Protein AF-A2YX80-F1 (afdb_monomer_lite)

pLDDT: mean 73.05, std 11.85, range [40.31, 85.56]

Sequence (85 aa):
MADMYALDRLKLMCAQRLLQDMTADSVADMLACAETYNCPELKNRCIDFFAAENNFKKAAFTDGFAVLLQKFPVIAAELKKRVGI

InterPro domains:
  IPR045005 BTB/POZ and MATH domain-containing protein 1-6 [PTHR26379] (2-79)
  IPR056423 BPM/SPOP, BACK domain [PF24570] (26-79)

Structure (mmCIF, N/CA/C/O backbone):
data_AF-A2YX80-F1
#
_entry.id   AF-A2YX80-F1
#
loop_
_atom_site.group_PDB
_atom_site.id
_atom_site.type_symbol
_atom_site.label_atom_id
_atom_site.label_alt_id
_atom_site.label_comp_id
_atom_site.label_asym_id
_atom_site.label_entity_id
_atom_site.label_seq_id
_atom_site.pdbx_PDB_ins_code
_atom_site.Cartn_x
_atom_site.Cartn_y
_atom_site.Cartn_z
_atom_site.occupancy
_atom_site.B_iso_or_equiv
_atom_site.auth_seq_id
_atom_site.auth_comp_id
_atom_site.auth_asym_id
_atom_site.auth_atom_id
_atom_site.pdbx_PDB_model_num
ATOM 1 N N . MET A 1 1 ? 22.631 -12.031 -18.339 1.00 40.31 1 MET A N 1
ATOM 2 C CA . MET A 1 1 ? 21.403 -12.593 -17.721 1.00 40.31 1 MET A CA 1
ATOM 3 C C . MET A 1 1 ? 21.686 -13.146 -16.318 1.00 40.31 1 MET A C 1
ATOM 5 O O . MET A 1 1 ? 21.225 -14.223 -15.974 1.00 40.31 1 MET A O 1
ATOM 9 N N . ALA A 1 2 ? 22.419 -12.395 -15.491 1.00 42.59 2 ALA A N 1
ATOM 10 C CA . ALA A 1 2 ? 22.683 -12.735 -14.087 1.00 42.59 2 ALA A CA 1
ATOM 11 C C . ALA A 1 2 ? 22.286 -11.586 -13.138 1.00 42.59 2 ALA A C 1
ATOM 13 O O . ALA A 1 2 ? 21.997 -11.825 -11.970 1.00 42.59 2 ALA A O 1
ATOM 14 N N . ASP A 1 3 ? 22.164 -10.360 -13.659 1.00 44.78 3 ASP A N 1
ATOM 15 C CA . ASP A 1 3 ? 21.885 -9.175 -12.844 1.00 44.78 3 ASP A CA 1
ATOM 16 C C . ASP A 1 3 ? 20.430 -9.073 -12.373 1.00 44.78 3 ASP A C 1
ATOM 18 O O . ASP A 1 3 ? 20.190 -8.578 -11.278 1.00 44.78 3 ASP A O 1
ATOM 22 N N . MET A 1 4 ? 19.451 -9.593 -13.127 1.00 43.50 4 MET A N 1
ATOM 23 C CA . MET A 1 4 ? 18.047 -9.557 -12.682 1.00 43.50 4 MET A CA 1
ATOM 24 C C . MET A 1 4 ? 17.792 -10.502 -11.501 1.00 43.50 4 MET A C 1
ATOM 26 O O . MET A 1 4 ? 17.178 -10.094 -10.524 1.00 43.50 4 MET A O 1
ATOM 30 N N . TYR A 1 5 ? 18.371 -11.707 -11.518 1.00 46.84 5 TYR A N 1
ATOM 31 C CA . TYR A 1 5 ? 18.246 -12.661 -10.408 1.00 46.84 5 TYR A CA 1
ATOM 32 C C . TYR A 1 5 ? 19.016 -12.218 -9.153 1.00 46.84 5 TYR A C 1
ATOM 34 O O . TYR A 1 5 ? 18.569 -12.462 -8.030 1.00 46.84 5 TYR A O 1
ATOM 42 N N . ALA A 1 6 ? 20.160 -11.545 -9.322 1.00 52.00 6 ALA A N 1
ATOM 43 C CA . ALA A 1 6 ? 20.915 -10.978 -8.205 1.00 52.00 6 ALA A CA 1
ATOM 44 C C . ALA A 1 6 ? 20.202 -9.762 -7.589 1.00 52.00 6 ALA A C 1
ATOM 46 O O . ALA A 1 6 ? 20.126 -9.664 -6.363 1.00 52.00 6 ALA A O 1
ATOM 47 N N . LEU A 1 7 ? 19.629 -8.880 -8.419 1.00 53.44 7 LEU A N 1
ATOM 48 C CA . LEU A 1 7 ? 18.813 -7.754 -7.961 1.00 53.44 7 LEU A CA 1
ATOM 49 C C . LEU A 1 7 ? 17.532 -8.224 -7.278 1.00 53.44 7 LEU A C 1
ATOM 51 O O . LEU A 1 7 ? 17.178 -7.639 -6.265 1.00 53.44 7 LEU A O 1
ATOM 55 N N . ASP A 1 8 ? 16.868 -9.276 -7.759 1.00 56.69 8 ASP A N 1
ATOM 56 C CA . ASP A 1 8 ? 15.677 -9.824 -7.098 1.00 56.69 8 ASP A CA 1
ATOM 57 C C . ASP A 1 8 ? 15.995 -10.375 -5.711 1.00 56.69 8 ASP A C 1
ATOM 59 O O . ASP A 1 8 ? 15.261 -10.112 -4.762 1.00 56.69 8 ASP A O 1
ATOM 63 N N . ARG A 1 9 ? 17.132 -11.061 -5.544 1.00 56.28 9 ARG A N 1
ATOM 64 C CA . ARG A 1 9 ? 17.541 -11.580 -4.233 1.00 56.28 9 ARG A CA 1
ATOM 65 C C . ARG A 1 9 ? 17.975 -10.466 -3.278 1.00 56.28 9 ARG A C 1
ATOM 67 O O . ARG A 1 9 ? 17.642 -10.524 -2.095 1.00 56.28 9 ARG A O 1
ATOM 74 N N . LEU A 1 10 ? 18.671 -9.438 -3.777 1.00 59.44 10 LEU A N 1
ATOM 75 C CA . LEU A 1 10 ? 19.015 -8.253 -2.982 1.00 59.44 10 LEU A CA 1
ATOM 76 C C . LEU A 1 10 ? 17.761 -7.454 -2.604 1.00 59.44 10 LEU A C 1
ATOM 78 O O . LEU A 1 10 ? 17.617 -7.065 -1.450 1.00 59.44 10 LEU A O 1
ATOM 82 N N . LYS A 1 11 ? 16.830 -7.266 -3.548 1.00 58.66 11 LYS A N 1
ATOM 83 C CA . LYS A 1 11 ? 15.527 -6.625 -3.326 1.00 58.66 11 LYS A CA 1
ATOM 84 C C . LYS A 1 11 ? 14.707 -7.385 -2.299 1.00 58.66 11 LYS A C 1
ATOM 86 O O . LYS A 1 11 ? 14.144 -6.739 -1.430 1.00 58.66 11 LYS A O 1
ATOM 91 N N . LEU A 1 12 ? 14.679 -8.716 -2.349 1.00 59.38 12 LEU A N 1
ATOM 92 C CA . LEU A 1 12 ? 14.010 -9.551 -1.349 1.00 59.38 12 LEU A CA 1
ATOM 93 C C . LEU A 1 12 ? 14.636 -9.382 0.036 1.00 59.38 12 LEU A C 1
ATOM 95 O O . LEU A 1 12 ? 13.917 -9.205 1.012 1.00 59.38 12 LEU A O 1
ATOM 99 N N . MET A 1 13 ? 15.967 -9.361 0.136 1.00 58.09 13 MET A N 1
ATOM 100 C CA . MET A 1 13 ? 16.646 -9.127 1.416 1.00 58.09 13 MET A CA 1
ATOM 101 C C . MET A 1 13 ? 16.431 -7.703 1.948 1.00 58.09 13 MET A C 1
ATOM 103 O O . MET A 1 13 ? 16.255 -7.527 3.154 1.00 58.09 13 MET A O 1
ATOM 107 N N . CYS A 1 14 ? 16.410 -6.695 1.071 1.00 59.28 14 CYS A N 1
ATOM 108 C CA . CYS A 1 14 ? 16.058 -5.321 1.426 1.00 59.28 14 CYS A CA 1
ATOM 109 C C . CYS A 1 14 ? 14.599 -5.235 1.871 1.00 59.28 14 CYS A C 1
ATOM 111 O O . CYS A 1 14 ? 14.339 -4.707 2.942 1.00 59.28 14 CYS A O 1
ATOM 113 N N . ALA A 1 15 ? 13.673 -5.812 1.107 1.00 59.91 15 ALA A N 1
ATOM 114 C CA . ALA A 1 15 ? 12.254 -5.912 1.423 1.00 59.91 15 ALA A CA 1
ATOM 115 C C . ALA A 1 15 ? 12.029 -6.570 2.787 1.00 59.91 15 ALA A C 1
ATOM 117 O O . ALA A 1 15 ? 11.233 -6.080 3.575 1.00 59.91 15 ALA A O 1
ATOM 118 N N . GLN A 1 16 ? 12.760 -7.641 3.097 1.00 59.97 16 GLN A N 1
ATOM 119 C CA . GLN A 1 16 ? 12.610 -8.386 4.343 1.00 59.97 16 GLN A CA 1
ATOM 120 C C . GLN A 1 16 ? 13.153 -7.626 5.564 1.00 59.97 16 GLN A C 1
ATOM 122 O O . GLN A 1 16 ? 12.544 -7.695 6.627 1.00 59.97 16 GLN A O 1
ATOM 127 N N . ARG A 1 17 ? 14.251 -6.865 5.423 1.00 60.31 17 ARG A N 1
ATOM 128 C CA . ARG A 1 17 ? 14.733 -5.954 6.484 1.00 60.31 17 ARG A CA 1
ATOM 129 C C . ARG A 1 17 ? 13.825 -4.737 6.644 1.00 60.31 17 ARG A C 1
ATOM 131 O O . ARG A 1 17 ? 13.450 -4.405 7.756 1.00 60.31 17 ARG A O 1
ATOM 138 N N . LEU A 1 18 ? 13.408 -4.132 5.535 1.00 62.25 18 LEU A N 1
ATOM 139 C CA . LEU A 1 18 ? 12.459 -3.019 5.522 1.00 62.25 18 LEU A CA 1
ATOM 140 C C . LEU A 1 18 ? 11.108 -3.420 6.141 1.00 62.25 18 LEU A C 1
ATOM 142 O O . LEU A 1 18 ? 10.510 -2.628 6.857 1.00 62.25 18 LEU A O 1
ATOM 146 N N . LEU A 1 19 ? 10.669 -4.669 5.949 1.00 62.06 19 LEU A N 1
ATOM 147 C CA . LEU A 1 19 ? 9.504 -5.249 6.625 1.00 62.06 19 LEU A CA 1
ATOM 148 C C . LEU A 1 19 ? 9.690 -5.386 8.144 1.00 62.06 19 LEU A C 1
ATOM 150 O O . LEU A 1 19 ? 8.708 -5.271 8.871 1.00 62.06 19 LEU A O 1
ATOM 154 N N . GLN A 1 20 ? 10.911 -5.631 8.636 1.00 63.56 20 GLN A N 1
ATOM 155 C CA . GLN A 1 20 ? 11.184 -5.688 10.079 1.00 63.56 20 GLN A CA 1
ATOM 156 C C . GLN A 1 20 ? 11.125 -4.306 10.740 1.00 63.56 20 GLN A C 1
ATOM 158 O O . GLN A 1 20 ? 10.674 -4.212 11.878 1.00 63.56 20 GLN A O 1
ATOM 163 N N . ASP A 1 21 ? 11.496 -3.253 10.011 1.00 64.62 21 ASP A N 1
ATOM 164 C CA . ASP A 1 21 ? 11.411 -1.856 10.460 1.00 64.62 21 ASP A CA 1
ATOM 165 C C . ASP A 1 21 ? 10.115 -1.156 9.992 1.00 64.62 21 ASP A C 1
ATOM 167 O O . ASP A 1 21 ? 10.003 0.072 10.017 1.00 64.62 21 ASP A O 1
ATOM 171 N N . MET A 1 22 ? 9.114 -1.922 9.539 1.00 68.44 22 MET A N 1
ATOM 172 C CA . MET A 1 22 ? 7.891 -1.369 8.961 1.00 68.44 22 MET A CA 1
ATOM 173 C C . MET A 1 22 ? 7.030 -0.680 10.018 1.00 68.44 22 MET A C 1
ATOM 175 O O . MET A 1 22 ? 6.473 -1.303 10.922 1.00 68.44 22 MET A O 1
ATOM 179 N N . THR A 1 23 ? 6.872 0.629 9.851 1.00 74.06 23 THR A N 1
ATOM 180 C CA . THR A 1 23 ? 5.971 1.471 10.640 1.00 74.06 23 THR A CA 1
ATOM 181 C C . THR A 1 23 ? 4.793 1.946 9.791 1.00 74.06 23 THR A C 1
ATOM 183 O O . THR A 1 23 ? 4.788 1.815 8.567 1.00 74.06 23 THR A O 1
ATOM 186 N N . ALA A 1 24 ? 3.780 2.514 10.444 1.00 71.06 24 ALA A N 1
ATOM 187 C CA . ALA A 1 24 ? 2.615 3.091 9.775 1.00 71.06 24 ALA A CA 1
ATOM 188 C C . ALA A 1 24 ? 2.961 4.239 8.803 1.00 71.06 24 ALA A C 1
ATOM 190 O O . ALA A 1 24 ? 2.225 4.464 7.847 1.00 71.06 24 ALA A O 1
ATOM 191 N N . ASP A 1 25 ? 4.083 4.927 9.017 1.00 71.44 25 ASP A N 1
ATOM 192 C CA . ASP A 1 25 ? 4.598 5.945 8.098 1.00 71.44 25 ASP A CA 1
ATOM 193 C C . ASP A 1 25 ? 5.374 5.302 6.939 1.00 71.44 25 ASP A C 1
ATOM 195 O O . ASP A 1 25 ? 5.112 5.584 5.771 1.00 71.44 25 ASP A O 1
ATOM 199 N N . SER A 1 26 ? 6.273 4.356 7.238 1.00 76.69 26 SER A N 1
ATOM 200 C CA . SER A 1 26 ? 7.133 3.728 6.222 1.00 76.69 26 SER A CA 1
ATOM 201 C C . SER A 1 26 ? 6.423 2.700 5.335 1.00 76.69 26 SER A C 1
ATOM 203 O O . SER A 1 26 ? 6.924 2.379 4.256 1.00 76.69 26 SER A O 1
ATOM 205 N N . VAL A 1 27 ? 5.264 2.166 5.744 1.00 81.25 27 VAL A N 1
ATOM 206 C CA . VAL A 1 27 ? 4.478 1.236 4.909 1.00 81.25 27 VAL A CA 1
ATOM 207 C C . VAL A 1 27 ? 4.017 1.905 3.615 1.00 81.25 27 VAL A C 1
ATOM 209 O O . VAL A 1 27 ? 3.932 1.237 2.584 1.00 81.25 27 VAL A O 1
ATOM 212 N N . ALA A 1 28 ? 3.781 3.223 3.640 1.00 81.12 28 ALA A N 1
ATOM 213 C CA . ALA A 1 28 ? 3.397 3.963 2.450 1.00 81.12 28 ALA A CA 1
AT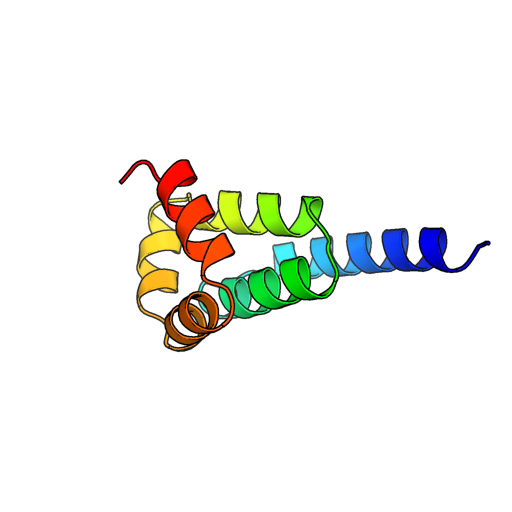OM 214 C C . ALA A 1 28 ? 4.549 4.009 1.436 1.00 81.12 28 ALA A C 1
ATOM 216 O O . ALA A 1 28 ? 4.388 3.602 0.286 1.00 81.12 28 ALA A O 1
ATOM 217 N N . ASP A 1 29 ? 5.744 4.389 1.886 1.00 80.00 29 ASP A N 1
ATOM 218 C CA . ASP A 1 29 ? 6.942 4.416 1.043 1.00 80.00 29 ASP A CA 1
ATOM 219 C C . ASP A 1 29 ? 7.308 3.028 0.507 1.00 80.00 29 ASP A C 1
ATOM 221 O O . ASP A 1 29 ? 7.718 2.884 -0.648 1.00 80.00 29 ASP A O 1
ATOM 225 N N . MET A 1 30 ? 7.114 1.980 1.311 1.00 81.00 30 MET A N 1
ATOM 226 C CA . MET A 1 30 ? 7.357 0.606 0.876 1.00 81.00 30 MET A CA 1
ATOM 227 C C . MET A 1 30 ? 6.362 0.125 -0.171 1.00 81.00 30 MET A C 1
ATOM 229 O O . MET A 1 30 ? 6.773 -0.526 -1.130 1.00 81.00 30 MET A O 1
ATOM 233 N N . LEU A 1 31 ? 5.082 0.474 -0.041 1.00 80.25 31 LEU A N 1
ATOM 234 C CA . LEU A 1 31 ? 4.083 0.204 -1.072 1.00 80.25 31 LEU A CA 1
ATOM 235 C C . LEU A 1 31 ? 4.406 0.941 -2.374 1.00 80.25 31 LEU A C 1
ATOM 237 O O . LEU A 1 31 ? 4.348 0.334 -3.444 1.00 80.25 31 LEU A O 1
ATOM 241 N N . ALA A 1 32 ? 4.827 2.206 -2.287 1.00 81.19 32 ALA A N 1
ATOM 242 C CA . ALA A 1 32 ? 5.290 2.967 -3.446 1.00 81.19 32 ALA A CA 1
ATOM 243 C C . ALA A 1 32 ? 6.501 2.298 -4.109 1.00 81.19 32 ALA A C 1
ATOM 245 O O . ALA A 1 32 ? 6.547 2.177 -5.336 1.00 81.19 32 ALA A O 1
ATOM 246 N N . CYS A 1 33 ? 7.472 1.838 -3.315 1.00 76.94 33 CYS A N 1
ATOM 247 C CA . CYS A 1 33 ? 8.630 1.101 -3.815 1.00 76.94 33 CYS A CA 1
ATOM 248 C C . CYS A 1 33 ? 8.210 -0.209 -4.488 1.00 76.94 33 CYS A C 1
ATOM 250 O O . CYS A 1 33 ? 8.647 -0.490 -5.600 1.00 76.94 33 CYS A O 1
ATOM 252 N N . ALA A 1 34 ? 7.347 -0.998 -3.850 1.00 81.75 34 ALA A N 1
ATOM 253 C CA . ALA A 1 34 ? 6.895 -2.278 -4.378 1.00 81.75 34 ALA A CA 1
ATOM 254 C C . ALA A 1 34 ? 6.207 -2.125 -5.741 1.00 81.75 34 ALA A C 1
ATOM 256 O O . ALA A 1 34 ? 6.499 -2.887 -6.661 1.00 81.75 34 ALA A O 1
ATOM 257 N N . GLU A 1 35 ? 5.358 -1.107 -5.886 1.00 81.06 35 GLU A N 1
ATOM 258 C CA . GLU A 1 35 ? 4.689 -0.793 -7.148 1.00 81.06 35 GLU A CA 1
ATOM 259 C C . GLU A 1 35 ? 5.690 -0.263 -8.194 1.00 81.06 35 GLU A C 1
ATOM 261 O O . GLU A 1 35 ? 5.699 -0.727 -9.330 1.00 81.06 35 GLU A O 1
ATOM 266 N N . THR A 1 36 ? 6.613 0.626 -7.803 1.00 78.50 36 THR A N 1
ATOM 267 C CA . THR A 1 36 ? 7.638 1.194 -8.708 1.00 78.50 36 THR A CA 1
ATOM 268 C C . THR A 1 36 ? 8.589 0.129 -9.257 1.00 78.50 36 THR A C 1
ATOM 270 O O . THR A 1 36 ? 8.966 0.166 -10.427 1.00 78.50 36 THR A O 1
ATOM 273 N N . TYR A 1 37 ? 8.988 -0.831 -8.423 1.00 77.94 37 TYR A N 1
ATOM 274 C CA . TYR A 1 37 ? 9.915 -1.901 -8.798 1.00 77.94 37 TYR A CA 1
ATOM 275 C C . TYR A 1 37 ? 9.214 -3.180 -9.269 1.00 77.94 37 TYR A C 1
ATOM 277 O O . TYR A 1 37 ? 9.903 -4.178 -9.494 1.00 77.94 37 TYR A O 1
ATOM 285 N N . ASN A 1 38 ? 7.883 -3.153 -9.408 1.00 74.88 38 ASN A N 1
ATOM 286 C CA . ASN A 1 38 ? 7.037 -4.283 -9.790 1.00 74.88 38 ASN A CA 1
ATOM 287 C C . ASN A 1 38 ? 7.337 -5.557 -8.973 1.00 74.88 38 ASN A C 1
ATOM 289 O O . ASN A 1 38 ? 7.549 -6.636 -9.524 1.00 74.88 38 ASN A O 1
ATOM 293 N N . CYS A 1 39 ? 7.406 -5.413 -7.645 1.00 80.31 39 CYS A N 1
ATOM 294 C CA . CYS A 1 39 ? 7.700 -6.486 -6.697 1.00 80.31 39 CYS A CA 1
ATOM 295 C C . CYS A 1 39 ? 6.409 -6.929 -5.975 1.00 80.31 39 CYS A C 1
ATOM 297 O O . CYS A 1 39 ? 6.073 -6.394 -4.911 1.00 80.31 39 CYS A O 1
ATOM 299 N N . PRO A 1 40 ? 5.660 -7.905 -6.525 1.00 77.50 40 PRO A N 1
ATOM 300 C CA . PRO A 1 40 ? 4.360 -8.311 -5.985 1.00 77.50 40 PRO A CA 1
ATOM 301 C C . PRO A 1 40 ? 4.451 -8.961 -4.597 1.00 77.50 40 PRO A C 1
ATOM 303 O O . PRO A 1 40 ? 3.496 -8.901 -3.824 1.00 77.50 40 PRO A O 1
ATOM 306 N N . GLU A 1 41 ? 5.587 -9.571 -4.256 1.00 78.75 41 GLU A N 1
ATOM 307 C CA . GLU A 1 41 ? 5.788 -10.206 -2.952 1.00 78.75 41 GLU A CA 1
ATOM 308 C C . GLU A 1 41 ? 5.876 -9.167 -1.824 1.00 78.75 41 GLU A C 1
ATOM 310 O O . GLU A 1 41 ? 5.152 -9.276 -0.834 1.00 78.75 41 GLU A O 1
ATOM 315 N N . LEU A 1 42 ? 6.674 -8.105 -2.007 1.00 77.31 42 LEU A N 1
ATOM 316 C CA . LEU A 1 42 ? 6.746 -6.991 -1.055 1.00 77.31 42 LEU A CA 1
ATOM 317 C C . LEU A 1 42 ? 5.390 -6.288 -0.934 1.00 77.31 42 LEU A C 1
ATOM 319 O O . LEU A 1 42 ? 4.949 -5.999 0.175 1.00 77.31 42 LEU A O 1
ATOM 323 N N . LYS A 1 43 ? 4.703 -6.067 -2.060 1.00 81.56 43 LYS A N 1
ATOM 324 C CA . LYS A 1 43 ? 3.377 -5.444 -2.083 1.00 81.56 43 LYS A CA 1
ATOM 325 C C . LYS A 1 43 ? 2.361 -6.227 -1.250 1.00 81.56 43 LYS A C 1
ATOM 327 O O . LYS A 1 43 ? 1.726 -5.639 -0.380 1.00 81.56 43 LYS A O 1
ATOM 332 N N . ASN A 1 44 ? 2.250 -7.543 -1.453 1.00 82.38 44 ASN A N 1
ATOM 333 C CA . ASN A 1 44 ? 1.344 -8.380 -0.658 1.00 82.38 44 ASN A CA 1
ATOM 334 C C . ASN A 1 44 ? 1.687 -8.331 0.835 1.00 82.38 44 ASN A C 1
ATOM 336 O O . ASN A 1 44 ? 0.793 -8.151 1.651 1.00 82.38 44 ASN A O 1
ATOM 340 N N . ARG A 1 45 ? 2.973 -8.398 1.202 1.00 81.25 45 ARG A N 1
ATOM 341 C CA . ARG A 1 45 ? 3.397 -8.302 2.609 1.00 81.25 45 ARG A CA 1
ATOM 342 C C . ARG A 1 45 ? 3.046 -6.955 3.244 1.00 81.25 45 ARG A C 1
ATOM 344 O O . ARG A 1 45 ? 2.592 -6.931 4.384 1.00 81.25 45 ARG A O 1
ATOM 351 N N . CYS A 1 46 ? 3.226 -5.850 2.517 1.00 81.75 46 CYS A N 1
ATOM 352 C CA . CYS A 1 46 ? 2.826 -4.521 2.988 1.00 81.75 46 CYS A CA 1
ATOM 353 C C . CYS A 1 46 ? 1.309 -4.447 3.192 1.00 81.75 46 CYS A C 1
ATOM 355 O O . CYS A 1 46 ? 0.851 -3.923 4.199 1.00 81.75 46 CYS A O 1
ATOM 357 N N . ILE A 1 47 ? 0.536 -4.994 2.251 1.00 81.44 47 ILE A N 1
ATOM 358 C CA . ILE A 1 47 ? -0.925 -5.065 2.328 1.00 81.44 47 ILE A CA 1
ATOM 359 C C . ILE A 1 47 ? -1.374 -5.925 3.517 1.00 81.44 47 ILE A C 1
ATOM 361 O O . ILE A 1 47 ? -2.283 -5.516 4.230 1.00 81.44 47 ILE A O 1
ATOM 365 N N . ASP A 1 48 ? -0.732 -7.066 3.772 1.00 82.31 48 ASP A N 1
ATOM 366 C CA . ASP A 1 48 ? -1.032 -7.926 4.924 1.00 82.31 48 ASP A CA 1
ATOM 367 C C . ASP A 1 48 ? -0.730 -7.211 6.250 1.00 82.31 48 ASP A C 1
ATOM 369 O O . ASP A 1 48 ? -1.531 -7.257 7.184 1.00 82.31 48 ASP A O 1
ATOM 373 N N . PHE A 1 49 ? 0.396 -6.492 6.327 1.00 80.69 49 PHE A N 1
ATOM 374 C CA . PHE A 1 49 ? 0.720 -5.650 7.482 1.00 80.69 49 PHE A CA 1
ATOM 375 C C . PHE A 1 49 ? -0.310 -4.532 7.675 1.00 80.69 49 PHE A C 1
ATOM 377 O O . PHE A 1 49 ? -0.673 -4.213 8.809 1.00 80.69 49 PHE A O 1
ATOM 384 N N . PHE A 1 50 ? -0.791 -3.956 6.572 1.00 76.62 50 PHE A N 1
ATOM 385 C CA . PHE A 1 50 ? -1.804 -2.907 6.558 1.00 76.62 50 PHE A CA 1
ATOM 386 C C . PHE A 1 50 ? -3.186 -3.424 6.965 1.00 76.62 50 PHE A C 1
ATOM 388 O O . PHE A 1 50 ? -3.914 -2.729 7.663 1.00 76.62 50 PHE A O 1
ATOM 395 N N . ALA A 1 51 ? -3.541 -4.646 6.565 1.00 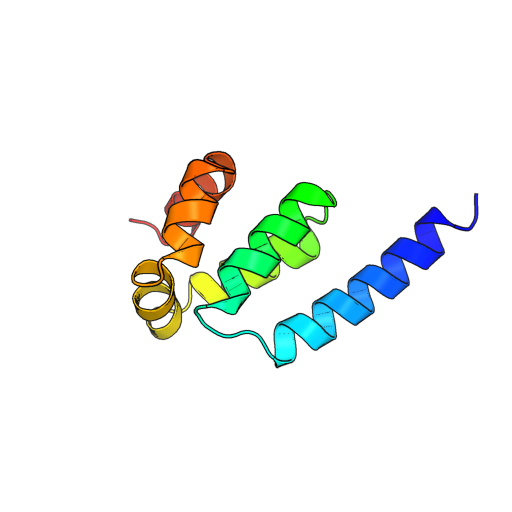77.56 51 ALA A N 1
ATOM 396 C CA . ALA A 1 51 ? -4.803 -5.292 6.911 1.00 77.56 51 ALA A CA 1
ATOM 397 C C . ALA A 1 51 ? -4.923 -5.606 8.413 1.00 77.56 51 ALA A C 1
ATOM 399 O O . ALA A 1 51 ? -6.027 -5.833 8.905 1.00 77.56 51 ALA A O 1
ATOM 400 N N . ALA A 1 52 ? -3.821 -5.574 9.169 1.00 80.38 52 ALA A N 1
ATOM 401 C CA . ALA A 1 52 ? -3.886 -5.603 10.623 1.00 80.38 52 ALA A CA 1
ATOM 402 C C . ALA A 1 52 ? -4.542 -4.309 11.148 1.00 80.38 52 ALA A C 1
ATOM 404 O O . ALA A 1 52 ? -4.005 -3.213 10.981 1.00 80.38 52 ALA A O 1
ATOM 405 N N . GLU A 1 53 ? -5.687 -4.434 11.830 1.00 65.81 53 GLU A N 1
ATOM 406 C CA . GLU A 1 53 ? -6.551 -3.320 12.274 1.00 65.81 53 GLU A CA 1
ATOM 407 C C . GLU A 1 53 ? -5.810 -2.154 12.952 1.00 65.81 53 GLU A C 1
ATOM 409 O O . GLU A 1 53 ? -6.139 -0.982 12.751 1.00 65.81 53 GLU A O 1
ATOM 414 N N . ASN A 1 54 ? -4.795 -2.468 13.760 1.00 73.19 54 ASN A N 1
ATOM 415 C CA . ASN A 1 54 ? -4.044 -1.473 14.520 1.00 73.19 54 ASN A CA 1
ATOM 416 C C . ASN A 1 54 ? -3.099 -0.637 13.635 1.00 73.19 54 ASN A C 1
ATOM 418 O O . ASN A 1 54 ? -2.778 0.504 13.969 1.00 73.19 54 ASN A O 1
ATOM 422 N N . ASN A 1 55 ? -2.669 -1.199 12.503 1.00 75.69 55 ASN A N 1
ATOM 423 C CA . ASN A 1 55 ? -1.782 -0.556 11.540 1.00 75.69 55 ASN A CA 1
ATOM 424 C C . ASN A 1 55 ? -2.572 0.211 10.484 1.00 75.69 55 ASN A C 1
ATOM 426 O O . ASN A 1 55 ? -2.172 1.325 10.165 1.00 75.69 55 ASN A O 1
ATOM 430 N N . PHE A 1 56 ? -3.713 -0.324 10.020 1.00 76.50 56 PHE A N 1
ATOM 431 C CA . PHE A 1 56 ? -4.610 0.372 9.090 1.00 76.50 56 PHE A CA 1
ATOM 432 C C . PHE A 1 56 ? -4.946 1.770 9.598 1.00 76.50 56 PHE A C 1
ATOM 434 O O . PHE A 1 56 ? -4.737 2.747 8.893 1.00 76.50 56 PHE A O 1
ATOM 441 N N . LYS A 1 57 ? -5.435 1.878 10.843 1.00 76.31 57 LYS A N 1
ATOM 442 C CA . LYS A 1 57 ? -5.828 3.172 11.415 1.00 76.31 57 LYS A CA 1
ATOM 443 C C . LYS A 1 57 ? -4.636 4.115 11.468 1.00 76.31 57 LYS A C 1
ATOM 445 O O . LYS A 1 57 ? -4.721 5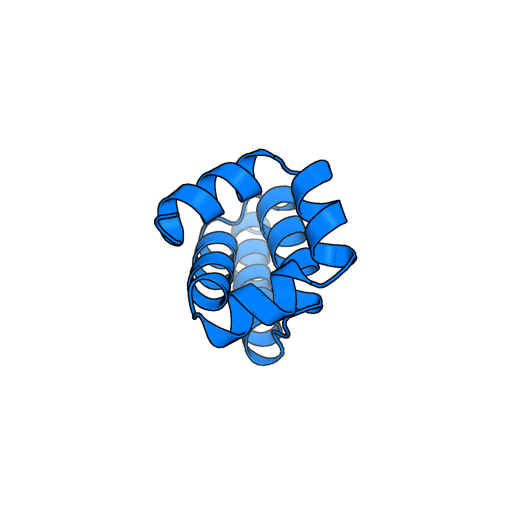.213 10.943 1.00 76.31 57 LYS A O 1
ATOM 450 N N . LYS A 1 58 ? -3.512 3.674 12.039 1.00 79.94 58 LYS A N 1
ATOM 451 C CA . LYS A 1 58 ? -2.314 4.515 12.156 1.00 79.94 58 LYS A CA 1
ATOM 452 C C . LYS A 1 58 ? -1.823 4.997 10.798 1.00 79.94 58 LYS A C 1
ATOM 454 O O . LYS A 1 58 ? -1.572 6.182 10.658 1.00 79.94 58 LYS A O 1
ATOM 459 N N . ALA A 1 59 ? -1.731 4.101 9.822 1.00 79.50 59 ALA A N 1
ATOM 460 C CA . ALA A 1 59 ? -1.200 4.411 8.506 1.00 79.50 59 ALA A CA 1
ATOM 461 C C . ALA A 1 59 ? -2.189 5.229 7.664 1.00 79.50 59 ALA A C 1
ATOM 463 O O . ALA A 1 59 ? -1.777 6.140 6.965 1.00 79.50 59 ALA A O 1
ATOM 464 N N . ALA A 1 60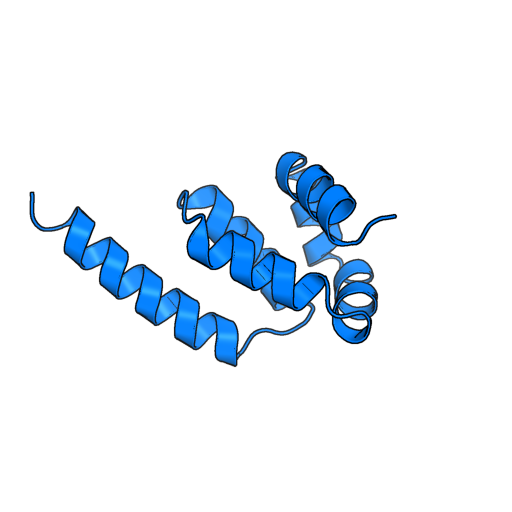 ? -3.498 4.994 7.788 1.00 79.38 60 ALA A N 1
ATOM 465 C CA . ALA A 1 60 ? -4.522 5.793 7.115 1.00 79.38 60 ALA A CA 1
ATOM 466 C C . ALA A 1 60 ? -4.549 7.263 7.570 1.00 79.38 60 ALA A C 1
ATOM 468 O O . ALA A 1 60 ? -5.026 8.115 6.823 1.00 79.38 60 ALA A O 1
ATOM 469 N N . PHE A 1 61 ? -4.042 7.560 8.772 1.00 80.25 61 PHE A N 1
ATOM 470 C CA . PHE A 1 61 ? -3.920 8.921 9.299 1.00 80.25 61 PHE A CA 1
ATOM 471 C C . PHE A 1 61 ? -2.593 9.614 8.941 1.00 80.25 61 PHE A C 1
ATOM 473 O O . PHE A 1 61 ? -2.406 10.757 9.352 1.00 80.25 61 PHE A O 1
ATOM 480 N N . THR A 1 62 ? -1.679 8.977 8.198 1.00 83.50 62 THR A N 1
ATOM 481 C CA . THR A 1 62 ? -0.405 9.605 7.806 1.00 83.50 62 THR A CA 1
ATOM 482 C C . THR A 1 62 ? -0.527 10.328 6.465 1.00 83.50 62 THR A C 1
ATOM 484 O O . THR A 1 62 ? -1.182 9.858 5.529 1.00 83.50 62 THR A O 1
ATOM 487 N N . ASP A 1 63 ? 0.158 11.466 6.337 1.00 83.00 63 ASP A N 1
ATOM 488 C CA . ASP A 1 63 ? 0.204 12.224 5.080 1.00 83.00 63 ASP A CA 1
ATOM 489 C C . ASP A 1 63 ? 0.851 11.405 3.952 1.00 83.00 63 ASP A C 1
ATOM 491 O O . ASP A 1 63 ? 0.409 11.450 2.800 1.00 83.00 63 ASP A O 1
ATOM 495 N N . GLY A 1 64 ? 1.863 10.596 4.288 1.00 80.81 64 GLY A N 1
ATOM 496 C CA . GLY A 1 64 ? 2.542 9.712 3.339 1.00 80.81 64 GLY A CA 1
ATOM 497 C C . GLY A 1 64 ? 1.586 8.710 2.691 1.00 80.81 64 GLY A C 1
ATOM 498 O O . GLY A 1 64 ? 1.662 8.460 1.486 1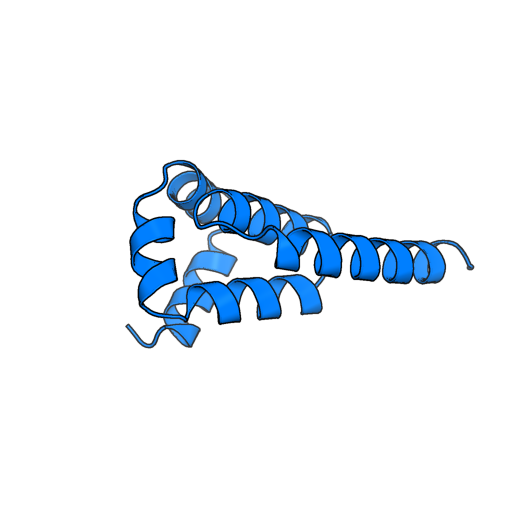.00 80.81 64 GLY A O 1
ATOM 499 N N . PHE A 1 65 ? 0.621 8.193 3.454 1.00 82.31 65 PHE A N 1
ATOM 500 C CA . PHE A 1 65 ? -0.387 7.287 2.922 1.00 82.31 65 PHE A CA 1
ATOM 501 C C . PHE A 1 65 ? -1.388 7.994 2.003 1.00 82.31 65 PHE A C 1
ATOM 503 O O . PHE A 1 65 ? -1.712 7.474 0.934 1.00 82.31 65 PHE A O 1
ATOM 510 N N . ALA A 1 66 ? -1.836 9.203 2.349 1.00 84.31 66 ALA A N 1
ATOM 511 C CA . ALA A 1 66 ? -2.702 9.987 1.468 1.00 84.31 66 ALA A CA 1
ATOM 512 C C . ALA A 1 66 ? -2.026 10.267 0.110 1.00 84.31 66 ALA A C 1
ATOM 514 O O . ALA A 1 66 ? -2.640 10.075 -0.945 1.00 84.31 66 ALA A O 1
ATOM 515 N N . VAL A 1 67 ? -0.743 10.643 0.127 1.00 85.56 67 VAL A N 1
ATOM 516 C CA . VAL A 1 67 ? 0.063 10.860 -1.087 1.00 85.56 67 VAL A CA 1
ATOM 517 C C . VAL A 1 67 ? 0.234 9.565 -1.886 1.00 85.56 67 VAL A C 1
ATOM 519 O O . VAL A 1 67 ? 0.110 9.580 -3.113 1.00 85.56 67 VAL A O 1
ATOM 522 N N . LEU A 1 68 ? 0.467 8.432 -1.216 1.00 83.62 68 LEU A N 1
ATOM 523 C CA . LEU A 1 68 ? 0.560 7.127 -1.869 1.00 83.62 68 LEU A CA 1
ATOM 524 C C . LEU A 1 68 ? -0.708 6.805 -2.663 1.00 83.62 68 LEU A C 1
ATOM 526 O O . LEU A 1 68 ? -0.611 6.417 -3.826 1.00 83.62 68 LEU A O 1
ATOM 530 N N . LEU A 1 69 ? -1.886 6.971 -2.057 1.00 84.19 69 LEU A N 1
ATOM 531 C CA . LEU A 1 69 ? -3.156 6.665 -2.718 1.00 84.19 69 LEU A CA 1
ATOM 532 C C . LEU A 1 69 ? -3.417 7.579 -3.920 1.00 84.19 69 LEU A C 1
ATOM 534 O O . LEU A 1 69 ? -3.991 7.127 -4.911 1.00 84.19 69 LEU A O 1
ATOM 538 N N . GLN A 1 70 ? -2.978 8.840 -3.857 1.00 85.12 70 GLN A N 1
ATOM 539 C CA . GLN A 1 70 ? -3.051 9.759 -4.996 1.00 85.12 70 GLN A CA 1
ATOM 540 C C . GLN A 1 70 ? -2.112 9.340 -6.131 1.00 85.12 70 GLN A C 1
ATOM 542 O O . GLN A 1 70 ? -2.495 9.386 -7.299 1.00 85.12 70 GLN A O 1
ATOM 547 N N . LYS A 1 71 ? -0.887 8.921 -5.796 1.00 85.12 71 LYS A N 1
ATOM 548 C CA . LYS A 1 71 ? 0.133 8.539 -6.780 1.00 85.12 71 LYS A CA 1
ATOM 549 C C . LYS A 1 71 ? -0.135 7.165 -7.399 1.00 85.12 71 LYS A C 1
ATOM 551 O O . LYS A 1 71 ? 0.159 6.957 -8.573 1.00 85.12 71 LYS A O 1
ATOM 556 N N . PHE A 1 72 ? -0.712 6.246 -6.628 1.00 84.12 72 PHE A N 1
ATOM 557 C CA . PHE A 1 72 ? -0.978 4.865 -7.024 1.00 84.12 72 PHE A CA 1
ATOM 558 C C . PHE A 1 72 ? -2.414 4.451 -6.657 1.00 84.12 72 PHE A C 1
ATOM 560 O O . PHE A 1 72 ? -2.633 3.697 -5.703 1.00 84.12 72 PHE A O 1
ATOM 567 N N . PRO A 1 73 ? -3.424 4.871 -7.441 1.00 83.38 73 PRO A N 1
ATOM 568 C CA . PRO A 1 73 ? -4.826 4.539 -7.167 1.00 83.38 73 PRO A CA 1
ATOM 569 C C . PRO A 1 73 ? -5.115 3.027 -7.213 1.00 83.38 73 PRO A C 1
ATOM 571 O O . PRO A 1 73 ? -6.072 2.554 -6.600 1.00 83.38 73 PRO A O 1
ATOM 574 N N . VAL A 1 74 ? -4.271 2.243 -7.894 1.00 84.81 74 VAL A N 1
ATOM 575 C CA . VAL A 1 74 ? -4.361 0.772 -7.936 1.00 84.81 74 VAL A CA 1
ATOM 576 C C . VAL A 1 74 ? -4.161 0.159 -6.546 1.00 84.81 74 VAL A C 1
ATOM 578 O O . VAL A 1 74 ? -4.893 -0.753 -6.162 1.00 84.81 74 VAL A O 1
ATOM 581 N N . ILE A 1 75 ? -3.231 0.705 -5.756 1.00 82.31 75 ILE A N 1
ATOM 582 C CA . ILE A 1 75 ? -2.976 0.262 -4.381 1.00 82.31 75 ILE A CA 1
ATOM 583 C C . ILE A 1 75 ? -4.209 0.514 -3.509 1.00 82.31 75 ILE A C 1
ATOM 585 O O . ILE A 1 75 ? -4.605 -0.354 -2.734 1.00 82.31 75 ILE A O 1
ATOM 589 N N . ALA A 1 76 ? -4.871 1.661 -3.688 1.00 81.81 76 ALA A N 1
ATOM 590 C CA . ALA A 1 76 ? -6.109 1.983 -2.981 1.00 81.81 76 ALA A CA 1
ATOM 591 C C . ALA A 1 76 ? -7.208 0.939 -3.236 1.00 81.81 76 ALA A C 1
ATOM 593 O O . ALA A 1 76 ? -7.907 0.521 -2.312 1.00 81.81 76 ALA A O 1
ATOM 594 N N . ALA A 1 77 ? -7.355 0.503 -4.490 1.00 84.19 77 ALA A N 1
ATOM 595 C CA . ALA A 1 77 ? -8.340 -0.503 -4.869 1.00 84.19 77 ALA A CA 1
ATOM 596 C C . ALA A 1 77 ? -8.022 -1.884 -4.271 1.00 84.19 77 ALA A C 1
ATOM 598 O O . ALA A 1 77 ? -8.933 -2.586 -3.831 1.00 84.19 77 ALA A O 1
ATOM 599 N N . GLU A 1 78 ? -6.747 -2.276 -4.225 1.00 83.00 78 GLU A N 1
ATOM 600 C CA . GLU A 1 78 ? -6.335 -3.531 -3.589 1.00 83.00 78 GLU A CA 1
ATOM 601 C C . GLU A 1 78 ? -6.512 -3.516 -2.072 1.00 83.00 78 GLU A C 1
ATOM 603 O O . GLU A 1 78 ? -7.030 -4.484 -1.515 1.00 83.00 78 GLU A O 1
ATOM 608 N N . LEU A 1 79 ? -6.152 -2.414 -1.411 1.00 78.94 79 LEU A N 1
ATOM 609 C CA . LEU A 1 79 ? -6.355 -2.259 0.026 1.00 78.94 79 LEU A CA 1
ATOM 610 C C . LEU A 1 79 ? -7.839 -2.355 0.386 1.00 78.94 79 LEU A C 1
ATOM 612 O O . LEU A 1 79 ? -8.183 -3.098 1.298 1.00 78.94 79 LEU A O 1
ATOM 616 N N . LYS A 1 80 ? -8.734 -1.711 -0.377 1.00 78.00 80 LYS A N 1
ATOM 617 C CA . LYS A 1 80 ? -10.190 -1.863 -0.189 1.00 78.00 80 LYS A CA 1
ATOM 618 C C . LYS A 1 80 ? -10.641 -3.321 -0.295 1.00 78.00 80 LYS A C 1
ATOM 620 O O . LYS A 1 80 ? -11.343 -3.813 0.582 1.00 78.00 80 LYS A O 1
ATOM 625 N N . LYS A 1 81 ? -10.176 -4.049 -1.319 1.00 82.19 81 LYS A N 1
ATOM 626 C CA . LYS A 1 81 ? -10.502 -5.478 -1.492 1.00 82.19 81 LYS A CA 1
ATOM 627 C C . LYS A 1 81 ? -10.014 -6.351 -0.334 1.00 82.19 81 LYS A C 1
ATOM 629 O O . LYS A 1 81 ? -10.648 -7.357 -0.035 1.00 82.19 81 LYS A O 1
ATOM 634 N N . ARG A 1 82 ? -8.876 -6.007 0.271 1.00 78.56 82 ARG A N 1
ATOM 635 C CA . ARG A 1 82 ? -8.220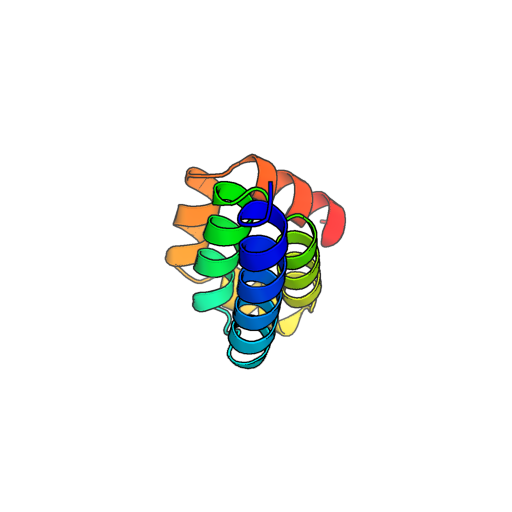 -6.800 1.323 1.00 78.56 82 ARG A CA 1
ATOM 636 C C . ARG A 1 82 ? -8.737 -6.489 2.722 1.00 78.56 82 ARG A C 1
ATOM 638 O O . ARG A 1 82 ? -8.875 -7.409 3.516 1.00 78.56 82 ARG A O 1
ATOM 645 N N . VAL A 1 83 ? -9.037 -5.223 3.000 1.00 69.06 83 VAL A N 1
ATOM 646 C CA . VAL A 1 83 ? -9.594 -4.769 4.284 1.00 69.06 83 VAL A CA 1
ATOM 647 C C . VAL A 1 83 ? -11.104 -5.053 4.364 1.00 69.06 83 VAL A C 1
ATOM 649 O O . VAL A 1 83 ? -11.653 -5.118 5.457 1.00 69.06 83 VAL A O 1
ATOM 652 N N . GLY A 1 84 ? -11.771 -5.310 3.232 1.00 62.28 84 GLY A N 1
ATOM 653 C CA . GLY A 1 84 ? -13.169 -5.753 3.215 1.00 62.28 84 GLY A CA 1
ATOM 654 C C . GLY A 1 84 ? -14.161 -4.670 3.649 1.00 62.28 84 GLY A C 1
ATOM 655 O O . GLY A 1 84 ? -15.196 -5.001 4.223 1.00 62.28 84 GLY A O 1
ATOM 656 N N . ILE A 1 85 ? -13.826 -3.399 3.395 1.00 51.09 85 ILE A N 1
ATOM 657 C CA . ILE A 1 85 ? -14.683 -2.223 3.628 1.00 51.09 85 ILE A CA 1
ATOM 658 C C . ILE A 1 85 ? -15.186 -1.687 2.289 1.00 51.09 85 ILE A C 1
ATOM 660 O O . ILE A 1 85 ? -14.348 -1.520 1.368 1.00 51.09 85 ILE A O 1
#

Foldseek 3Di:
DVVVVVVLVVVVVVLVVLLVVDALLCLLVQCVVCVVVVPVVSNVSSLVVCLPPVSVVSNVPDPSNVVSCVVCVVSVVVSCVSNVD

Secondary structure (DSSP, 8-state):
--HHHHHHHHHHHHHHHHHHT--TTHHHHHHHHHHHTT-HHHHHHHHHHHHSHHHHHHHHTSHHHHHHHHH-HHHHHHHHHHHT-

Organism: Oryza sativa subsp. indica (NCBI:txid39946)

Radius of gyration: 12.97 Å; chains: 1; bounding box: 37×25×32 Å